Protein AF-A0A1T4KS49-F1 (afdb_monomer_lite)

Structure (mmCIF, N/CA/C/O backbone):
data_AF-A0A1T4KS49-F1
#
_entry.id   AF-A0A1T4KS49-F1
#
loop_
_atom_site.group_PDB
_atom_site.id
_atom_site.type_symbol
_atom_site.label_atom_id
_atom_site.label_alt_id
_atom_site.label_comp_id
_atom_site.label_asym_id
_atom_site.label_entity_id
_atom_site.label_seq_id
_atom_site.pdbx_PDB_ins_code
_atom_site.Cartn_x
_atom_site.Cartn_y
_atom_site.Cartn_z
_atom_site.occupancy
_atom_site.B_iso_or_equiv
_atom_site.auth_seq_id
_atom_site.auth_comp_id
_atom_site.auth_asym_id
_atom_site.auth_atom_id
_atom_site.pdbx_PDB_model_num
ATOM 1 N N . MET A 1 1 ? 12.494 -26.103 -10.056 1.00 62.41 1 MET A N 1
ATOM 2 C CA . MET A 1 1 ? 11.200 -25.598 -9.532 1.00 62.41 1 MET A CA 1
ATOM 3 C C . MET A 1 1 ? 11.306 -24.263 -8.775 1.00 62.41 1 MET A C 1
ATOM 5 O O . MET A 1 1 ? 10.680 -23.294 -9.184 1.00 62.41 1 MET A O 1
ATOM 9 N N . LYS A 1 2 ? 12.113 -24.158 -7.701 1.00 72.50 2 LYS A N 1
ATOM 10 C CA . LYS A 1 2 ? 12.136 -22.980 -6.795 1.00 72.50 2 LYS A CA 1
ATOM 11 C C . LYS A 1 2 ? 12.499 -21.635 -7.456 1.00 72.50 2 LYS A C 1
ATOM 13 O O . LYS A 1 2 ? 11.973 -20.604 -7.048 1.00 72.50 2 LYS A O 1
ATOM 18 N N . VAL A 1 3 ? 13.376 -21.631 -8.464 1.00 81.88 3 VAL A N 1
ATOM 19 C CA . VAL A 1 3 ? 13.787 -20.404 -9.181 1.00 81.88 3 VAL A CA 1
ATOM 20 C C . VAL A 1 3 ? 12.626 -19.810 -9.982 1.00 81.88 3 VAL A C 1
ATOM 22 O O . VAL A 1 3 ? 12.390 -18.607 -9.925 1.00 81.88 3 VAL A O 1
ATOM 25 N N . TYR A 1 4 ? 11.842 -20.659 -10.648 1.00 84.31 4 TYR A N 1
ATOM 26 C CA . TYR A 1 4 ? 10.691 -20.230 -11.441 1.00 84.31 4 TYR A CA 1
ATOM 27 C C . TYR A 1 4 ? 9.603 -19.590 -10.567 1.00 84.31 4 TYR A C 1
ATOM 29 O O . TYR A 1 4 ? 9.091 -18.526 -10.900 1.00 84.31 4 TYR A O 1
ATOM 37 N N . LEU A 1 5 ? 9.336 -20.170 -9.391 1.00 82.00 5 LEU A N 1
ATOM 38 C CA . LEU A 1 5 ? 8.396 -19.608 -8.413 1.00 82.00 5 LEU A CA 1
ATOM 39 C C . LEU A 1 5 ? 8.852 -18.242 -7.874 1.00 82.00 5 LEU A C 1
ATOM 41 O O . LEU A 1 5 ? 8.035 -17.352 -7.649 1.00 82.00 5 LEU A O 1
ATOM 45 N N . LYS A 1 6 ? 10.163 -18.047 -7.670 1.00 85.06 6 LYS A N 1
ATOM 46 C CA . LYS A 1 6 ? 10.717 -16.741 -7.268 1.00 85.06 6 LYS A CA 1
ATOM 47 C C . LYS A 1 6 ? 10.565 -15.697 -8.377 1.00 85.06 6 LYS A C 1
ATOM 49 O O . LYS A 1 6 ? 10.166 -14.577 -8.076 1.00 85.06 6 LYS A O 1
ATOM 54 N N . ARG A 1 7 ? 10.833 -16.069 -9.635 1.00 88.31 7 ARG A N 1
ATOM 55 C CA . ARG A 1 7 ? 10.639 -15.195 -10.804 1.00 88.31 7 ARG A CA 1
ATOM 56 C C . ARG A 1 7 ? 9.180 -14.771 -10.948 1.00 88.31 7 ARG A C 1
ATOM 58 O O . ARG A 1 7 ? 8.900 -13.584 -11.056 1.00 88.31 7 ARG A O 1
ATOM 65 N N . TRP A 1 8 ? 8.259 -15.727 -10.852 1.00 90.69 8 TRP A N 1
ATOM 66 C CA . TRP A 1 8 ? 6.827 -15.455 -10.957 1.00 90.69 8 TRP A CA 1
ATOM 67 C C . TRP A 1 8 ? 6.342 -14.468 -9.887 1.00 90.69 8 TRP A C 1
ATOM 69 O O . TRP A 1 8 ? 5.595 -13.541 -10.174 1.00 90.69 8 TRP A O 1
ATOM 79 N N . ARG A 1 9 ? 6.853 -14.581 -8.657 1.00 86.06 9 ARG A N 1
ATOM 80 C CA . ARG A 1 9 ? 6.526 -13.638 -7.577 1.00 86.06 9 ARG A CA 1
ATOM 81 C C . ARG A 1 9 ? 6.977 -12.203 -7.866 1.00 86.06 9 ARG A C 1
ATOM 83 O O . ARG A 1 9 ? 6.323 -11.258 -7.434 1.00 86.06 9 ARG A O 1
ATOM 90 N N . ILE A 1 10 ? 8.101 -12.040 -8.565 1.00 89.62 10 ILE A N 1
ATOM 91 C CA . ILE A 1 10 ? 8.609 -10.731 -8.995 1.00 89.62 10 ILE A CA 1
ATOM 92 C C . ILE A 1 10 ? 7.698 -10.146 -10.084 1.00 89.62 10 ILE A C 1
ATOM 94 O O . ILE A 1 10 ? 7.354 -8.968 -10.027 1.00 89.62 10 ILE A O 1
ATOM 98 N N . GLU A 1 11 ? 7.259 -10.963 -11.041 1.00 91.88 11 GLU A N 1
ATOM 99 C CA . GLU A 1 11 ? 6.307 -10.548 -12.080 1.00 91.88 11 GLU A CA 1
ATOM 100 C C . GLU A 1 11 ? 4.959 -10.132 -11.484 1.00 91.88 11 GLU A C 1
ATOM 102 O O . GLU A 1 11 ? 4.427 -9.078 -11.837 1.00 91.88 11 GLU A O 1
ATOM 107 N N . GLU A 1 12 ? 4.446 -10.902 -10.524 1.00 89.75 12 GLU A N 1
ATOM 108 C CA . GLU A 1 12 ? 3.202 -10.587 -9.820 1.00 89.75 12 GLU A CA 1
ATOM 109 C C . GLU A 1 12 ? 3.331 -9.293 -8.999 1.00 89.75 12 GLU A C 1
ATOM 111 O O . GLU A 1 12 ? 2.418 -8.470 -8.993 1.00 89.75 12 GLU A O 1
ATOM 116 N N . TYR A 1 13 ? 4.495 -9.037 -8.388 1.00 90.88 13 TYR A N 1
ATOM 117 C CA . TYR A 1 13 ? 4.788 -7.752 -7.744 1.00 90.88 13 TYR A CA 1
ATOM 118 C C . TYR A 1 13 ? 4.729 -6.579 -8.735 1.00 90.88 13 TYR A C 1
ATOM 120 O O . TYR A 1 13 ? 4.116 -5.550 -8.439 1.00 90.88 13 TYR A O 1
ATOM 128 N N . PHE A 1 14 ? 5.346 -6.715 -9.914 1.00 91.12 14 PHE A N 1
ATOM 129 C CA . PHE A 1 14 ? 5.301 -5.663 -10.931 1.00 91.12 14 PHE A CA 1
ATOM 130 C C . PHE A 1 14 ? 3.884 -5.447 -11.461 1.00 91.12 14 PHE A C 1
ATOM 132 O O . PHE A 1 14 ? 3.485 -4.303 -11.674 1.00 91.12 14 PHE A O 1
ATOM 139 N N . ARG A 1 15 ? 3.105 -6.518 -11.634 1.00 91.62 15 ARG A N 1
ATOM 140 C CA . ARG A 1 15 ? 1.690 -6.429 -12.006 1.00 91.62 15 ARG A CA 1
ATOM 141 C C . ARG A 1 15 ? 0.885 -5.684 -10.944 1.00 91.62 15 ARG A C 1
ATOM 143 O O . ARG A 1 15 ? 0.234 -4.699 -11.281 1.00 91.62 15 ARG A O 1
ATOM 150 N N . PHE A 1 16 ? 1.007 -6.0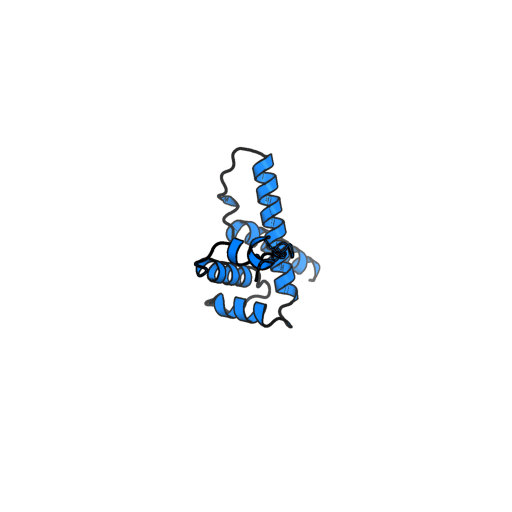83 -9.680 1.00 91.75 16 PHE A N 1
ATOM 151 C CA . PHE A 1 16 ? 0.342 -5.444 -8.543 1.00 91.75 16 PHE A CA 1
ATOM 152 C C . PHE A 1 16 ? 0.634 -3.946 -8.481 1.00 91.75 16 PHE A C 1
ATOM 154 O O . PHE A 1 16 ? -0.282 -3.133 -8.400 1.00 91.75 16 PHE A O 1
ATOM 161 N N . LYS A 1 17 ? 1.913 -3.572 -8.582 1.00 91.88 17 LYS A N 1
ATOM 162 C CA . LYS A 1 17 ? 2.354 -2.176 -8.555 1.00 91.88 17 LYS A CA 1
ATOM 163 C C . LYS A 1 17 ? 1.718 -1.335 -9.665 1.00 91.88 17 LYS A C 1
ATOM 165 O O . LYS A 1 17 ? 1.381 -0.180 -9.429 1.00 91.88 17 LYS A O 1
ATOM 170 N N . LYS A 1 18 ? 1.586 -1.903 -10.865 1.00 90.31 18 LYS A N 1
ATOM 171 C CA . LYS A 1 18 ? 1.057 -1.209 -12.043 1.00 90.31 18 LYS A CA 1
ATOM 172 C C . LYS A 1 18 ? -0.466 -1.104 -12.031 1.00 90.31 18 LYS A C 1
ATOM 174 O O . LYS A 1 18 ? -0.981 -0.014 -12.245 1.00 90.31 18 LYS A O 1
ATOM 179 N N . GLN A 1 19 ? -1.152 -2.210 -11.744 1.00 89.31 19 GLN A N 1
ATOM 180 C CA . GLN A 1 19 ? -2.610 -2.309 -11.836 1.00 89.31 19 GLN A CA 1
ATOM 181 C C . GLN A 1 19 ? -3.321 -1.746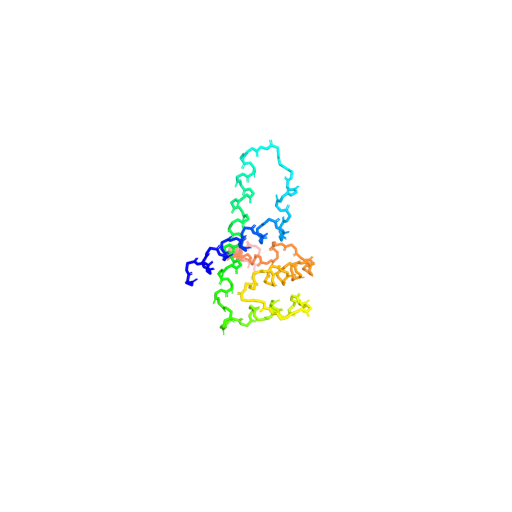 -10.604 1.00 89.31 19 GLN A C 1
ATOM 183 O O . GLN A 1 19 ? -4.222 -0.935 -10.745 1.00 89.31 19 GLN A O 1
ATOM 188 N N . GLN A 1 20 ? -2.910 -2.129 -9.391 1.00 90.00 20 GLN A N 1
ATOM 189 C CA . GLN A 1 20 ? -3.666 -1.791 -8.177 1.00 90.00 20 GLN A CA 1
ATOM 190 C C . GLN A 1 20 ? -3.662 -0.289 -7.855 1.00 90.00 20 GLN A C 1
ATOM 192 O O . GLN A 1 20 ? -4.568 0.212 -7.196 1.00 90.00 20 GLN A O 1
ATOM 197 N N . PHE A 1 21 ? -2.614 0.421 -8.272 1.00 88.62 21 PHE A N 1
ATOM 198 C CA . PHE A 1 21 ? -2.416 1.842 -7.979 1.00 88.62 21 PHE A CA 1
ATOM 199 C C . PHE A 1 21 ? -2.521 2.725 -9.228 1.00 88.62 21 PHE A C 1
ATOM 201 O O . PHE A 1 21 ? -2.076 3.871 -9.186 1.00 88.62 21 PHE A O 1
ATOM 208 N N . ASP A 1 22 ? -3.029 2.179 -10.340 1.00 89.56 22 ASP A N 1
ATOM 209 C CA . ASP A 1 22 ? -3.139 2.863 -11.635 1.00 89.56 22 ASP A CA 1
ATOM 210 C C . ASP A 1 22 ? -1.839 3.570 -12.065 1.00 89.56 22 ASP A C 1
ATOM 212 O O . ASP A 1 22 ? -1.851 4.638 -12.684 1.00 89.56 22 ASP A O 1
ATOM 216 N N . PHE A 1 23 ? -0.681 2.980 -11.733 1.00 88.44 23 PHE A N 1
ATOM 217 C CA . PHE A 1 23 ? 0.627 3.617 -11.926 1.00 88.44 23 PHE A CA 1
ATOM 218 C C . PHE A 1 23 ? 0.941 3.860 -13.409 1.00 88.44 23 PHE A C 1
ATOM 220 O O . PHE A 1 23 ? 1.666 4.794 -13.743 1.00 88.44 23 PHE A O 1
ATOM 227 N N . GLU A 1 24 ? 0.361 3.055 -14.303 1.00 87.25 24 GLU A N 1
ATOM 228 C CA . GLU A 1 24 ? 0.481 3.211 -15.760 1.00 87.25 24 GLU A CA 1
ATOM 229 C C . GLU A 1 24 ? -0.224 4.477 -16.282 1.00 87.25 24 GLU A C 1
ATOM 231 O O . GLU A 1 24 ? 0.175 5.025 -17.308 1.00 87.25 24 GLU A O 1
ATOM 236 N N . THR A 1 25 ? -1.216 4.988 -15.549 1.00 89.75 25 THR A N 1
ATOM 237 C CA . THR A 1 25 ? -2.021 6.156 -15.941 1.00 89.75 25 THR A CA 1
ATOM 238 C C . THR A 1 25 ? -1.546 7.445 -15.260 1.00 89.75 25 THR A C 1
ATOM 240 O O . THR A 1 25 ? -2.063 8.528 -15.537 1.00 89.75 25 THR A O 1
ATOM 243 N N . ILE A 1 26 ? -0.537 7.384 -14.384 1.00 88.62 26 ILE A N 1
ATOM 244 C CA . ILE A 1 26 ? -0.055 8.560 -13.651 1.00 88.62 26 ILE A CA 1
ATOM 245 C C . ILE A 1 26 ? 0.505 9.616 -14.613 1.00 88.62 26 ILE A C 1
ATOM 247 O O . ILE A 1 26 ? 1.435 9.376 -15.381 1.00 88.62 26 ILE A O 1
ATOM 251 N N . ARG A 1 27 ? -0.032 10.839 -14.524 1.00 89.94 27 ARG A N 1
ATOM 252 C CA . ARG A 1 27 ? 0.398 11.992 -15.327 1.00 89.94 27 ARG A CA 1
ATOM 253 C C . ARG A 1 27 ? 1.184 12.967 -14.464 1.00 89.94 27 ARG A C 1
ATOM 255 O O . ARG A 1 27 ? 0.625 13.695 -13.650 1.00 89.94 27 ARG A O 1
ATOM 262 N N . VAL A 1 28 ? 2.495 12.995 -14.672 1.00 91.88 28 VAL A N 1
ATOM 263 C CA . VAL A 1 28 ? 3.435 13.866 -13.962 1.00 91.88 28 VAL A CA 1
ATOM 264 C C . VAL A 1 28 ? 4.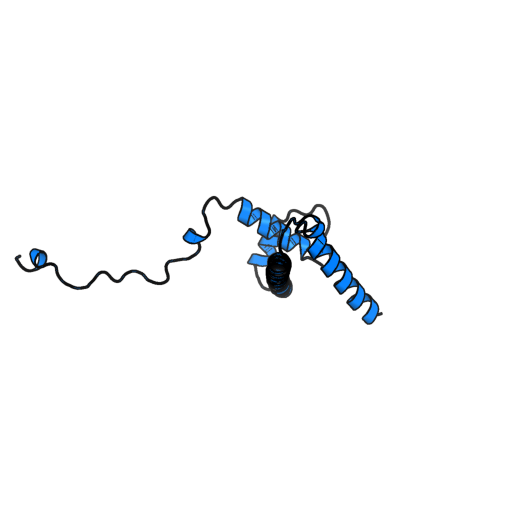344 14.559 -14.978 1.00 91.88 28 VAL A C 1
ATOM 266 O O . VAL A 1 28 ? 4.742 13.954 -15.967 1.00 91.88 28 VAL A O 1
ATOM 269 N N . ARG A 1 29 ? 4.679 15.836 -14.744 1.00 91.62 29 ARG A N 1
ATOM 270 C CA . ARG A 1 29 ? 5.437 16.674 -15.698 1.00 91.62 29 ARG A CA 1
ATOM 271 C C . ARG A 1 29 ? 6.961 16.636 -15.534 1.00 91.62 29 ARG A C 1
ATOM 273 O O . ARG A 1 29 ? 7.668 17.091 -16.421 1.00 91.62 29 ARG A O 1
ATOM 280 N N . SER A 1 30 ? 7.477 16.138 -14.408 1.00 94.94 30 SER A N 1
ATOM 281 C CA . SER A 1 30 ? 8.914 16.141 -14.096 1.00 94.94 30 SER A CA 1
ATOM 282 C C . SER A 1 30 ? 9.419 14.748 -13.745 1.00 94.94 30 SER A C 1
ATOM 284 O O . SER A 1 30 ? 8.772 14.018 -12.990 1.00 94.94 30 SER A O 1
ATOM 286 N N . LEU A 1 31 ? 10.628 14.420 -14.207 1.00 94.12 31 LEU A N 1
ATOM 287 C CA . LEU A 1 31 ? 11.308 13.171 -13.868 1.00 94.12 31 LEU A CA 1
ATOM 288 C C . LEU A 1 31 ? 11.498 13.009 -12.354 1.00 94.12 31 LEU A C 1
ATOM 290 O O . LEU A 1 31 ? 11.339 11.909 -11.827 1.00 94.12 31 LEU A O 1
ATOM 294 N N . ASN A 1 32 ? 11.778 14.101 -11.637 1.00 96.25 32 ASN A N 1
ATOM 295 C CA . ASN A 1 32 ? 11.912 14.058 -10.180 1.00 96.25 32 ASN A CA 1
ATOM 296 C C . ASN A 1 32 ? 10.598 13.658 -9.512 1.00 96.25 32 ASN A C 1
ATOM 298 O O . ASN A 1 32 ? 10.597 12.838 -8.600 1.00 96.25 32 ASN A O 1
ATOM 302 N N . SER A 1 33 ? 9.467 14.165 -10.000 1.00 94.44 33 SER A N 1
ATOM 303 C CA . SER A 1 33 ? 8.168 13.801 -9.440 1.00 94.44 33 SER A CA 1
ATOM 304 C C . SER A 1 33 ? 7.785 12.349 -9.771 1.00 94.44 33 SER A C 1
ATOM 306 O O . SER A 1 33 ? 7.246 11.670 -8.899 1.00 94.44 33 SER A O 1
ATOM 308 N N . ILE A 1 34 ? 8.168 11.820 -10.943 1.00 93.62 34 ILE A N 1
ATOM 309 C CA . ILE A 1 34 ? 8.020 10.387 -11.273 1.00 93.62 34 ILE A CA 1
ATOM 310 C C . ILE A 1 34 ? 8.839 9.522 -10.305 1.00 93.62 34 ILE A C 1
ATOM 312 O O . ILE A 1 34 ? 8.332 8.536 -9.768 1.00 93.62 34 ILE A O 1
ATOM 316 N N . ARG A 1 35 ? 10.096 9.900 -10.038 1.00 94.19 35 ARG A N 1
ATOM 317 C CA . ARG A 1 35 ? 10.969 9.194 -9.084 1.00 94.19 35 ARG A CA 1
ATOM 318 C C . ARG A 1 35 ? 10.384 9.203 -7.673 1.00 94.19 35 ARG A C 1
ATOM 320 O O . ARG A 1 35 ? 10.343 8.154 -7.034 1.00 94.19 35 ARG A O 1
ATOM 327 N N . THR A 1 36 ? 9.879 10.347 -7.216 1.00 95.31 36 THR A N 1
ATOM 328 C CA . THR A 1 36 ? 9.237 10.473 -5.901 1.00 95.31 36 THR A CA 1
ATOM 329 C C . THR A 1 36 ? 7.963 9.632 -5.805 1.00 95.31 36 THR A C 1
ATOM 331 O O . THR A 1 36 ? 7.806 8.893 -4.838 1.00 95.31 36 THR A O 1
ATOM 334 N N . MET A 1 37 ? 7.084 9.672 -6.813 1.00 93.44 37 MET A N 1
ATOM 335 C CA . MET A 1 37 ? 5.897 8.804 -6.894 1.00 93.44 37 MET A CA 1
ATOM 336 C C . MET A 1 37 ? 6.278 7.323 -6.806 1.00 93.44 37 MET A C 1
ATOM 338 O O . MET A 1 37 ? 5.712 6.571 -6.016 1.00 93.44 37 MET A O 1
ATOM 342 N N . ASN A 1 38 ? 7.284 6.910 -7.579 1.00 93.44 38 ASN A N 1
ATOM 343 C CA . ASN A 1 38 ? 7.776 5.538 -7.578 1.00 93.44 38 ASN A CA 1
ATOM 344 C C . ASN A 1 38 ? 8.334 5.117 -6.206 1.00 93.44 38 ASN A C 1
ATOM 346 O O . ASN A 1 38 ? 8.119 3.981 -5.773 1.00 93.44 38 ASN A O 1
ATOM 350 N N . LEU A 1 39 ? 9.035 6.023 -5.518 1.00 94.88 39 LEU A N 1
ATOM 351 C CA . LEU A 1 39 ? 9.557 5.797 -4.172 1.00 94.88 39 LEU A CA 1
ATOM 352 C C . LEU A 1 39 ? 8.419 5.622 -3.162 1.00 94.88 39 LEU A C 1
ATOM 354 O O . LEU A 1 39 ? 8.408 4.630 -2.438 1.00 94.88 39 LEU A O 1
ATOM 358 N N . LEU A 1 40 ? 7.447 6.539 -3.154 1.00 94.38 40 LEU A N 1
ATOM 359 C CA . LEU A 1 40 ? 6.279 6.469 -2.272 1.00 94.38 40 LEU A CA 1
ATOM 360 C C . LEU A 1 40 ? 5.531 5.153 -2.463 1.00 94.38 40 LEU A C 1
ATOM 362 O O . LEU A 1 40 ? 5.293 4.437 -1.495 1.00 94.38 40 LEU A O 1
ATOM 366 N N . LEU A 1 41 ? 5.256 4.784 -3.714 1.00 93.56 41 LEU A N 1
ATOM 367 C CA . LEU A 1 41 ? 4.584 3.534 -4.037 1.00 93.56 41 LEU A CA 1
ATOM 368 C C . LEU A 1 41 ? 5.378 2.315 -3.549 1.00 93.56 41 LEU A C 1
ATOM 370 O O . LEU A 1 41 ? 4.814 1.385 -2.980 1.00 93.56 41 LEU A O 1
ATOM 374 N N . SER A 1 42 ? 6.700 2.328 -3.719 1.00 94.00 42 SER A N 1
ATOM 375 C CA . SER A 1 42 ? 7.558 1.232 -3.257 1.00 94.00 42 SER A CA 1
ATOM 376 C C . SER A 1 42 ? 7.554 1.108 -1.728 1.00 94.00 42 SER A C 1
ATOM 378 O O . SER A 1 42 ? 7.473 -0.007 -1.216 1.00 94.00 42 SER A O 1
ATOM 380 N N . ILE A 1 43 ? 7.550 2.232 -1.001 1.00 95.81 43 ILE A N 1
ATOM 381 C CA . ILE A 1 43 ? 7.409 2.259 0.462 1.00 95.81 43 ILE A CA 1
ATOM 382 C C . ILE A 1 43 ? 6.039 1.707 0.880 1.00 95.81 43 ILE A C 1
ATOM 384 O O . ILE A 1 43 ? 5.965 0.850 1.759 1.00 95.81 43 ILE A O 1
ATOM 388 N N . THR A 1 44 ? 4.955 2.133 0.227 1.00 93.62 44 THR A N 1
ATOM 389 C CA . THR A 1 44 ? 3.594 1.646 0.503 1.00 93.62 44 THR A CA 1
ATOM 390 C C . THR A 1 44 ? 3.479 0.135 0.307 1.00 93.62 44 THR A C 1
ATOM 392 O O . THR A 1 44 ? 2.953 -0.561 1.175 1.00 93.62 44 THR A O 1
ATOM 395 N N . ILE A 1 45 ? 4.010 -0.402 -0.794 1.00 93.25 45 ILE A N 1
ATOM 396 C CA . ILE A 1 45 ?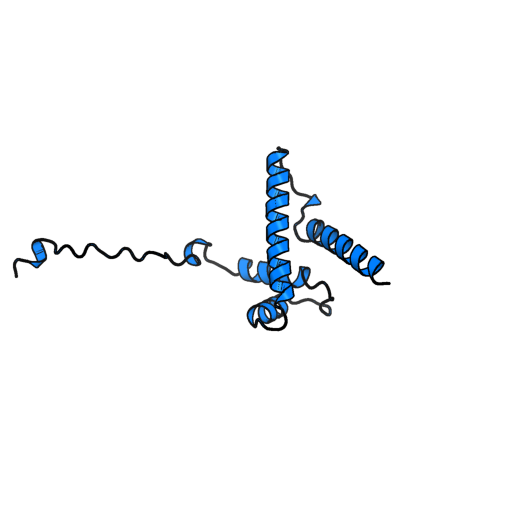 4.009 -1.851 -1.037 1.00 93.25 45 ILE A CA 1
ATOM 397 C C . ILE A 1 45 ? 4.893 -2.577 -0.012 1.00 93.25 45 ILE A C 1
ATOM 399 O O . ILE A 1 45 ? 4.558 -3.684 0.417 1.00 93.25 45 ILE A O 1
ATOM 403 N N . GLY A 1 46 ? 5.982 -1.945 0.433 1.00 93.38 46 GLY A N 1
ATOM 404 C CA . GLY A 1 46 ? 6.794 -2.413 1.555 1.00 93.38 46 GLY A CA 1
ATOM 405 C C . GLY A 1 46 ? 5.962 -2.594 2.827 1.00 93.38 46 GLY A C 1
ATOM 406 O O . GLY A 1 46 ? 5.963 -3.679 3.404 1.00 93.38 46 GLY A O 1
ATOM 407 N N . PHE A 1 47 ? 5.160 -1.596 3.205 1.00 91.75 47 PHE A N 1
ATOM 408 C CA . PHE A 1 47 ? 4.247 -1.702 4.350 1.00 91.75 47 PHE A CA 1
ATOM 409 C C . PHE A 1 47 ? 3.208 -2.817 4.183 1.00 91.75 47 PHE A C 1
ATOM 411 O O . PHE A 1 47 ? 2.994 -3.596 5.111 1.00 91.75 47 PHE A O 1
ATOM 418 N N . ILE A 1 48 ? 2.599 -2.950 3.000 1.00 91.94 48 ILE A N 1
ATOM 419 C CA . ILE A 1 48 ? 1.648 -4.039 2.707 1.00 91.94 48 ILE A CA 1
ATOM 420 C C . ILE A 1 48 ? 2.333 -5.406 2.839 1.00 91.94 48 ILE A C 1
ATOM 422 O O . ILE A 1 48 ? 1.756 -6.346 3.386 1.00 91.94 48 ILE A O 1
ATOM 426 N N . THR A 1 49 ? 3.584 -5.512 2.391 1.00 90.38 49 THR A N 1
ATOM 427 C CA . THR A 1 49 ? 4.390 -6.732 2.504 1.00 90.38 49 THR A CA 1
ATOM 428 C C . THR A 1 49 ? 4.692 -7.069 3.965 1.00 90.38 49 THR A C 1
ATOM 430 O O . THR A 1 49 ? 4.525 -8.219 4.366 1.00 90.38 49 THR A O 1
ATOM 433 N N . MET A 1 50 ? 5.064 -6.079 4.782 1.00 89.12 50 MET A N 1
ATOM 434 C CA . MET A 1 50 ? 5.299 -6.273 6.219 1.00 89.12 50 MET A CA 1
ATOM 435 C C . MET A 1 50 ? 4.020 -6.724 6.941 1.00 89.12 50 MET A C 1
ATOM 437 O O . MET A 1 50 ? 4.048 -7.692 7.699 1.00 89.12 50 MET A O 1
ATOM 441 N N . LEU A 1 51 ? 2.873 -6.105 6.636 1.00 87.19 51 LEU A N 1
ATOM 442 C CA . LEU A 1 51 ? 1.567 -6.539 7.151 1.00 87.19 51 LEU A CA 1
ATOM 443 C C . LEU A 1 51 ? 1.215 -7.960 6.695 1.00 87.19 51 LEU A C 1
ATOM 445 O O . LEU A 1 51 ? 0.661 -8.750 7.454 1.00 87.19 51 LEU A O 1
ATOM 449 N N . SER A 1 52 ? 1.575 -8.309 5.461 1.00 85.75 52 SER A N 1
ATOM 450 C CA . SER A 1 52 ? 1.361 -9.642 4.912 1.00 85.75 52 SER A CA 1
ATOM 451 C C . SER A 1 52 ? 2.190 -10.723 5.611 1.00 85.75 52 SER A C 1
ATOM 453 O O . SER A 1 52 ? 1.745 -11.866 5.693 1.00 85.75 52 SER A O 1
ATOM 455 N N . GLN A 1 53 ? 3.386 -10.405 6.102 1.00 82.81 53 GLN A N 1
ATOM 456 C CA . GLN A 1 53 ? 4.216 -11.368 6.829 1.00 82.81 53 GLN A CA 1
ATOM 457 C C . GLN A 1 53 ? 3.652 -11.662 8.230 1.00 82.81 53 GLN A C 1
ATOM 459 O O . GLN A 1 53 ? 3.690 -12.808 8.666 1.00 82.81 53 GLN A O 1
ATOM 464 N N . GLY A 1 54 ? 3.024 -10.676 8.882 1.00 71.38 54 GLY A N 1
ATOM 465 C CA . GLY A 1 54 ? 2.394 -10.812 10.206 1.00 71.38 54 GLY A CA 1
ATOM 466 C C . GLY A 1 54 ? 0.994 -11.453 10.228 1.00 71.38 54 GLY A C 1
ATOM 467 O O . GLY A 1 54 ? 0.298 -11.377 11.244 1.00 71.38 54 GLY A O 1
ATOM 468 N N . LYS A 1 55 ? 0.543 -12.060 9.119 1.00 61.53 55 LYS A N 1
ATOM 469 C CA . LYS A 1 55 ? -0.830 -12.584 8.939 1.00 61.53 55 LYS A CA 1
ATOM 470 C C . LYS A 1 55 ? -1.279 -13.611 9.976 1.00 61.53 55 LYS A C 1
ATOM 472 O O . LYS A 1 55 ? -2.470 -13.687 10.250 1.00 61.53 55 LYS A O 1
ATOM 477 N N . LYS A 1 56 ? -0.364 -14.428 10.507 1.00 60.50 56 LYS A N 1
ATOM 478 C CA . LYS A 1 56 ? -0.721 -15.539 11.406 1.00 60.50 56 LYS A CA 1
ATOM 479 C C . LYS A 1 56 ? -1.004 -15.094 12.844 1.00 60.50 56 LYS A C 1
ATOM 481 O O . LYS A 1 56 ? -1.629 -15.842 13.582 1.00 60.50 56 LYS A O 1
ATOM 486 N N . GLU A 1 57 ? -0.583 -13.889 13.222 1.00 63.00 57 GLU A N 1
ATOM 487 C CA . GLU A 1 57 ? -0.550 -13.464 14.630 1.00 63.00 57 GLU A CA 1
ATOM 488 C C . GLU A 1 57 ? -1.385 -12.206 14.898 1.00 63.00 57 GLU A C 1
ATOM 490 O O . GLU A 1 57 ? -1.827 -11.972 16.020 1.00 63.00 57 GLU A O 1
ATOM 495 N N . SER A 1 58 ? -1.646 -11.386 13.875 1.00 79.56 58 SER A N 1
ATOM 496 C CA . SER A 1 58 ? -2.296 -10.088 14.061 1.00 79.56 58 SER A CA 1
ATOM 497 C C . SER A 1 58 ? -3.788 -10.108 13.705 1.00 79.56 58 SER A C 1
ATOM 499 O O . SER A 1 58 ? -4.186 -10.188 12.542 1.00 79.56 58 SER A O 1
ATOM 501 N N . VAL A 1 59 ? -4.638 -9.932 14.726 1.00 85.75 59 VAL A N 1
ATOM 502 C CA . VAL A 1 59 ? -6.107 -9.792 14.594 1.00 85.75 59 VAL A CA 1
ATOM 503 C C . VAL A 1 59 ? -6.487 -8.698 13.590 1.00 85.75 59 VAL A C 1
ATOM 505 O O . VAL A 1 59 ? -7.449 -8.833 12.836 1.00 85.75 59 VAL A O 1
ATOM 508 N N . LEU A 1 60 ? -5.695 -7.624 13.542 1.00 85.56 60 LEU A N 1
ATOM 509 C CA . LEU A 1 60 ? -5.878 -6.515 12.611 1.00 85.56 60 LEU A CA 1
ATOM 510 C C . LEU A 1 60 ? -5.815 -6.983 11.152 1.00 85.56 60 LEU A C 1
ATOM 512 O O . LEU A 1 60 ? -6.688 -6.630 10.364 1.00 85.56 60 LEU A O 1
ATOM 516 N N . VAL A 1 61 ? -4.815 -7.788 10.785 1.00 87.12 61 VAL A N 1
ATOM 517 C CA . VAL A 1 61 ? -4.636 -8.242 9.400 1.00 87.12 61 VAL A CA 1
ATOM 518 C C . VAL A 1 61 ? -5.776 -9.169 8.983 1.00 87.12 61 VAL A C 1
ATOM 520 O O . VAL A 1 61 ? -6.299 -9.035 7.877 1.00 87.12 61 VAL A O 1
ATOM 523 N N . LEU A 1 62 ? -6.234 -10.039 9.887 1.00 85.81 62 LEU A N 1
ATOM 524 C CA . LEU A 1 62 ? -7.409 -10.880 9.655 1.00 85.81 62 LEU A CA 1
ATOM 525 C C . LEU A 1 62 ? -8.677 -10.042 9.420 1.00 85.81 62 LEU A C 1
ATOM 527 O O . LEU A 1 62 ? -9.451 -10.324 8.505 1.00 85.81 62 LEU A O 1
ATOM 531 N N . LEU A 1 63 ? -8.874 -8.982 10.210 1.00 86.88 63 LEU A N 1
ATOM 532 C CA . LEU A 1 63 ? -10.011 -8.074 10.059 1.00 86.88 63 LEU A CA 1
ATOM 533 C C . LEU A 1 63 ? -9.965 -7.323 8.719 1.00 86.88 63 LEU A C 1
ATOM 535 O O . LEU A 1 63 ? -10.987 -7.230 8.043 1.00 86.88 63 LEU A O 1
ATOM 539 N N . ILE A 1 64 ? -8.787 -6.846 8.300 1.00 89.56 64 ILE A N 1
ATOM 540 C CA . ILE A 1 64 ? -8.589 -6.210 6.986 1.00 89.56 64 ILE A CA 1
ATOM 541 C C . ILE A 1 64 ? -8.967 -7.176 5.858 1.00 89.56 64 ILE A C 1
ATOM 543 O O . ILE A 1 64 ? -9.722 -6.803 4.960 1.00 89.56 64 ILE A O 1
ATOM 547 N N . LEU A 1 65 ? -8.494 -8.424 5.919 1.00 87.44 65 LEU A N 1
ATOM 548 C CA . LEU A 1 65 ? -8.816 -9.443 4.915 1.00 87.44 65 LEU A CA 1
ATOM 549 C C . LEU A 1 65 ? -10.319 -9.751 4.878 1.00 87.44 65 LEU A C 1
ATOM 551 O O . LEU A 1 65 ? -10.892 -9.868 3.798 1.00 87.44 65 LEU A O 1
ATOM 555 N N . LYS A 1 66 ? -10.984 -9.798 6.040 1.00 85.81 66 LYS A N 1
ATOM 556 C CA . LYS A 1 66 ? -12.442 -9.977 6.128 1.00 85.81 66 LYS A CA 1
ATOM 557 C C . LYS A 1 66 ? -13.209 -8.802 5.509 1.00 85.81 66 LYS A C 1
ATOM 559 O O . LYS A 1 66 ? -14.243 -9.005 4.876 1.00 85.81 66 LYS A O 1
ATOM 564 N N . ILE A 1 67 ? -12.711 -7.577 5.680 1.00 87.56 67 ILE A N 1
ATOM 565 C CA . ILE A 1 67 ? -13.323 -6.361 5.124 1.00 87.56 67 ILE A CA 1
ATOM 566 C C . ILE A 1 67 ? -13.136 -6.276 3.606 1.00 87.56 67 ILE A C 1
ATOM 568 O O . ILE A 1 67 ? -14.034 -5.785 2.926 1.00 87.56 67 ILE A O 1
ATOM 572 N N . SER A 1 68 ? -12.022 -6.789 3.077 1.00 83.38 68 SER A N 1
ATOM 573 C CA . SER A 1 68 ? -11.706 -6.766 1.644 1.00 83.38 68 SER A CA 1
ATOM 574 C C . SER A 1 68 ? -12.771 -7.430 0.754 1.00 83.38 68 SER A C 1
ATOM 576 O O . SER A 1 68 ? -12.785 -7.132 -0.436 1.00 83.38 68 SER A O 1
ATOM 578 N N . LYS A 1 69 ? -13.672 -8.271 1.307 1.00 66.81 69 LYS A N 1
ATOM 579 C CA . LYS A 1 69 ? -14.818 -8.913 0.620 1.00 66.81 69 LYS A CA 1
ATOM 580 C C . LYS A 1 69 ? -14.483 -9.345 -0.816 1.00 66.81 69 LYS A C 1
ATOM 582 O O . LYS A 1 69 ? -15.024 -8.826 -1.788 1.00 66.81 69 LYS A O 1
ATOM 587 N N . ARG A 1 70 ? -13.570 -10.308 -0.939 1.00 71.19 70 ARG A N 1
ATOM 588 C CA . ARG A 1 70 ? -13.233 -10.941 -2.218 1.00 71.19 70 ARG A CA 1
ATOM 589 C C . ARG A 1 70 ? -14.274 -11.997 -2.590 1.00 71.19 70 ARG A C 1
ATOM 591 O O . ARG A 1 70 ? -14.784 -12.694 -1.722 1.00 71.19 70 ARG A O 1
ATOM 598 N N . ILE A 1 71 ? -14.567 -12.097 -3.886 1.00 61.12 71 ILE A N 1
ATOM 599 C CA . ILE A 1 71 ? -15.511 -13.074 -4.461 1.00 61.12 71 ILE A CA 1
ATOM 600 C C . ILE A 1 71 ? -14.886 -14.486 -4.523 1.00 61.12 71 ILE A C 1
ATOM 602 O O . ILE A 1 71 ? -15.605 -15.477 -4.503 1.00 61.12 71 ILE A O 1
ATOM 606 N N . TYR A 1 72 ? -13.552 -14.575 -4.553 1.00 68.88 72 TYR A N 1
ATOM 607 C CA . TYR A 1 72 ? -12.779 -15.821 -4.637 1.00 68.88 72 TYR A CA 1
ATOM 608 C C . TYR A 1 72 ? -11.930 -16.059 -3.381 1.00 68.88 72 TYR A C 1
ATOM 610 O O . TYR A 1 72 ? -11.717 -15.132 -2.592 1.00 68.88 72 TYR A O 1
ATOM 618 N N . ASP A 1 73 ? -11.398 -17.281 -3.248 1.00 68.31 73 ASP A N 1
ATOM 619 C CA . ASP A 1 73 ? -10.403 -17.623 -2.225 1.00 68.31 73 ASP A CA 1
ATOM 620 C C . ASP A 1 73 ? -9.155 -16.730 -2.348 1.00 68.31 73 ASP A C 1
ATOM 622 O O . ASP A 1 73 ? -8.799 -16.253 -3.432 1.00 68.31 73 ASP A O 1
ATOM 626 N N . ILE A 1 74 ? -8.515 -16.445 -1.216 1.00 67.69 74 ILE A N 1
ATOM 627 C CA . ILE A 1 74 ? -7.404 -15.501 -1.146 1.00 67.69 74 ILE A CA 1
ATOM 628 C C . ILE A 1 74 ? -6.141 -16.228 -1.634 1.00 67.69 74 ILE A C 1
ATOM 630 O O . ILE A 1 74 ? -5.663 -17.131 -0.946 1.00 67.69 74 ILE A O 1
ATOM 634 N N . PRO A 1 75 ? -5.550 -15.832 -2.778 1.00 71.81 75 PRO A N 1
ATOM 635 C CA . PRO A 1 75 ? -4.349 -16.485 -3.290 1.00 71.81 75 PRO A CA 1
ATOM 636 C C . PRO A 1 75 ? -3.160 -16.267 -2.342 1.00 71.81 75 PRO A C 1
ATOM 638 O O . PRO A 1 75 ? -3.161 -15.321 -1.550 1.00 71.81 75 PRO A O 1
ATOM 641 N N . GLU A 1 76 ? -2.092 -17.067 -2.484 1.00 73.69 76 GLU A N 1
ATOM 642 C CA . GLU A 1 76 ? -0.840 -16.905 -1.710 1.00 73.69 76 GLU A CA 1
ATOM 643 C C . GLU A 1 76 ? -0.274 -15.471 -1.762 1.00 73.69 76 GLU A C 1
ATOM 645 O O . GLU A 1 76 ? 0.434 -15.025 -0.855 1.00 73.69 76 GLU A O 1
ATOM 650 N N . PHE A 1 77 ? -0.596 -14.727 -2.824 1.00 81.50 77 PHE A N 1
ATOM 651 C CA . PHE A 1 77 ? -0.286 -13.311 -2.964 1.00 81.50 77 PHE A CA 1
ATOM 652 C C . PHE A 1 77 ? -1.441 -12.425 -2.466 1.00 81.50 77 PHE A C 1
ATOM 654 O O . PHE A 1 77 ? -2.191 -11.819 -3.229 1.00 81.50 77 PHE A O 1
ATOM 661 N N . ASN A 1 78 ? -1.582 -12.303 -1.148 1.00 86.69 78 ASN A N 1
ATOM 662 C CA . ASN A 1 78 ? -2.711 -11.587 -0.538 1.00 86.69 78 ASN A CA 1
ATOM 663 C C . ASN A 1 78 ? -2.540 -10.047 -0.535 1.00 86.69 78 ASN A C 1
ATOM 665 O O . ASN A 1 78 ? -3.252 -9.360 0.197 1.00 86.69 78 ASN A O 1
ATOM 669 N N . TYR A 1 79 ? -1.587 -9.482 -1.288 1.00 89.75 79 TYR A N 1
ATOM 670 C CA . TYR A 1 79 ? -1.305 -8.037 -1.250 1.00 89.75 79 TYR A CA 1
ATOM 671 C C . TYR A 1 79 ? -2.470 -7.227 -1.808 1.00 89.75 79 TYR A C 1
ATOM 673 O O . TYR A 1 79 ? -2.783 -6.169 -1.269 1.00 89.75 79 TYR A O 1
ATOM 681 N N . TYR A 1 80 ? -3.154 -7.753 -2.826 1.00 89.75 80 TYR A N 1
ATOM 682 C CA . TYR A 1 80 ? -4.340 -7.107 -3.369 1.00 89.75 80 TYR A CA 1
ATOM 683 C C . TYR A 1 80 ? -5.467 -7.026 -2.328 1.00 89.75 80 TYR A C 1
ATOM 685 O O . TYR A 1 80 ? -6.006 -5.951 -2.094 1.00 89.75 80 TYR A O 1
ATOM 693 N N . ALA A 1 81 ? -5.756 -8.124 -1.619 1.00 89.56 81 ALA A N 1
ATOM 694 C CA . ALA A 1 81 ? -6.782 -8.128 -0.573 1.00 89.56 81 ALA A CA 1
ATOM 695 C C . ALA A 1 81 ? -6.438 -7.172 0.585 1.00 89.56 81 ALA A C 1
ATOM 697 O O . ALA A 1 81 ? -7.301 -6.475 1.114 1.00 89.56 81 ALA A O 1
ATOM 698 N N . LEU A 1 82 ? -5.160 -7.089 0.967 1.00 90.75 82 LEU A N 1
ATOM 699 C CA . LEU A 1 82 ? -4.720 -6.123 1.975 1.00 90.75 82 LEU A CA 1
ATOM 700 C C . LEU A 1 82 ? -4.886 -4.680 1.501 1.00 90.75 82 LEU A C 1
ATOM 702 O O . LEU A 1 82 ? -5.387 -3.855 2.260 1.00 90.75 82 LEU A O 1
ATOM 706 N N . ALA A 1 83 ? -4.495 -4.379 0.262 1.00 91.50 83 ALA A N 1
ATOM 707 C CA . ALA A 1 83 ? -4.653 -3.050 -0.314 1.00 91.50 83 ALA A CA 1
ATOM 708 C C . ALA A 1 83 ? -6.133 -2.634 -0.370 1.00 91.50 83 ALA A C 1
ATOM 710 O O . ALA A 1 83 ? -6.468 -1.546 0.093 1.00 91.50 83 ALA A O 1
ATOM 711 N N . ASP A 1 84 ? -7.018 -3.518 -0.837 1.00 90.62 84 ASP A N 1
ATOM 712 C CA . ASP A 1 84 ? -8.468 -3.280 -0.902 1.00 90.62 84 ASP A CA 1
ATOM 713 C C . ASP A 1 84 ? -9.079 -3.077 0.496 1.00 90.62 84 ASP A C 1
ATOM 715 O O . ASP A 1 84 ? -9.865 -2.155 0.735 1.00 90.62 84 ASP A O 1
ATOM 719 N N . GLY A 1 85 ? -8.702 -3.922 1.459 1.00 91.56 85 GLY A N 1
ATOM 720 C CA . GLY A 1 85 ? -9.167 -3.810 2.840 1.00 91.56 85 GLY A CA 1
ATOM 721 C C . GLY A 1 85 ? -8.715 -2.503 3.502 1.00 91.56 85 GLY A C 1
ATOM 722 O O . GLY A 1 85 ? -9.508 -1.831 4.159 1.00 91.56 85 GLY A O 1
ATOM 723 N N . ILE A 1 86 ? -7.464 -2.086 3.287 1.00 91.88 86 ILE A N 1
ATOM 724 C CA . ILE A 1 86 ? -6.963 -0.794 3.778 1.00 91.88 86 ILE A CA 1
ATOM 725 C C . ILE A 1 86 ? -7.711 0.357 3.102 1.00 91.88 86 ILE A C 1
ATOM 727 O O . ILE A 1 86 ? -8.169 1.273 3.787 1.00 91.88 86 ILE A O 1
ATOM 731 N N . TYR A 1 87 ? -7.880 0.301 1.780 1.00 91.31 87 TYR A N 1
ATOM 732 C CA . TYR A 1 87 ? -8.589 1.323 1.015 1.00 91.31 87 TYR A CA 1
ATOM 733 C C . TYR A 1 87 ? -10.019 1.525 1.530 1.00 91.31 87 TYR A C 1
ATOM 735 O O . TYR A 1 87 ? -10.419 2.648 1.829 1.00 91.31 87 TYR A O 1
ATOM 743 N N . THR A 1 88 ? -10.769 0.442 1.726 1.00 91.12 88 THR A N 1
ATOM 744 C CA . THR A 1 88 ? -12.153 0.496 2.225 1.00 91.12 88 THR A CA 1
ATOM 745 C C . THR A 1 88 ? -12.260 1.027 3.658 1.00 91.12 88 THR A C 1
ATOM 747 O O . THR A 1 88 ? -13.196 1.767 3.969 1.00 91.12 88 THR A O 1
ATOM 750 N N . ILE A 1 89 ? -11.305 0.708 4.540 1.00 90.50 89 ILE A N 1
ATOM 751 C CA . ILE A 1 89 ? -11.244 1.273 5.901 1.00 90.50 89 ILE A CA 1
ATOM 752 C C . ILE A 1 89 ? -11.005 2.785 5.846 1.00 90.50 89 ILE A C 1
ATOM 754 O O . ILE A 1 89 ? -11.707 3.560 6.503 1.00 90.50 89 ILE A O 1
ATOM 758 N N . LEU A 1 90 ? -10.027 3.214 5.046 1.00 88.31 90 LEU A N 1
ATOM 759 C CA . LEU A 1 90 ? -9.689 4.627 4.906 1.00 88.31 90 LEU A CA 1
ATOM 760 C C . LEU A 1 90 ? -10.816 5.413 4.227 1.00 88.31 90 LEU A C 1
ATOM 762 O O . LEU A 1 90 ? -11.120 6.518 4.662 1.00 88.31 90 LEU A O 1
ATOM 766 N N . GLN A 1 91 ? -11.509 4.831 3.248 1.00 89.81 91 GLN A N 1
ATOM 767 C CA . GLN A 1 91 ? -12.656 5.459 2.586 1.00 89.81 91 GLN A CA 1
ATOM 768 C C . GLN A 1 91 ? -13.812 5.743 3.559 1.00 89.81 91 GLN A C 1
ATOM 770 O O . GLN A 1 91 ? -14.472 6.774 3.461 1.00 89.81 91 GLN A O 1
ATOM 775 N N . LYS A 1 92 ? -14.055 4.856 4.532 1.00 87.75 92 LYS A N 1
ATOM 776 C CA . LYS A 1 92 ? -15.116 5.037 5.543 1.00 87.75 92 LYS A CA 1
ATOM 777 C C . LYS A 1 92 ? -14.778 6.079 6.606 1.00 87.75 92 LYS A C 1
ATOM 779 O O . LYS A 1 92 ? -15.636 6.462 7.405 1.00 87.75 92 LYS A O 1
ATOM 784 N N . THR A 1 93 ? -13.531 6.525 6.649 1.00 86.69 93 THR A N 1
ATOM 785 C CA . THR A 1 93 ? -13.058 7.450 7.664 1.00 86.69 93 THR A CA 1
ATOM 786 C C . THR A 1 93 ? -13.522 8.873 7.345 1.00 86.69 93 THR A C 1
ATOM 788 O O . THR A 1 93 ? -13.068 9.496 6.394 1.00 86.69 93 THR A O 1
ATOM 791 N N . LYS A 1 94 ? -14.396 9.432 8.193 1.00 84.50 94 LYS A N 1
ATOM 792 C CA . LYS A 1 94 ? -14.935 10.803 8.045 1.00 84.50 94 LYS A CA 1
ATOM 793 C C . LYS A 1 94 ? -14.020 11.896 8.610 1.00 84.50 94 LYS A C 1
ATOM 795 O O . LYS A 1 94 ? -14.359 13.075 8.593 1.00 84.50 94 LYS A O 1
ATOM 800 N N . THR A 1 95 ? -12.881 11.515 9.181 1.00 84.81 95 THR A N 1
ATOM 801 C CA . THR A 1 95 ? -11.976 12.416 9.898 1.00 84.81 95 THR A CA 1
ATOM 802 C C . THR A 1 95 ? -10.589 12.405 9.281 1.00 84.81 95 THR A C 1
ATOM 804 O O . THR A 1 95 ? -10.025 11.342 9.063 1.00 84.81 95 THR A O 1
ATOM 807 N N . GLY A 1 96 ? -9.997 13.576 9.049 1.00 80.00 96 GLY A N 1
ATOM 808 C CA . GLY A 1 96 ? -8.644 13.658 8.495 1.00 80.00 96 GLY A CA 1
ATOM 809 C C . GLY A 1 96 ? -7.561 13.058 9.404 1.00 80.00 96 GLY A C 1
ATOM 810 O O . GLY A 1 96 ? -7.754 12.887 10.611 1.00 80.00 96 GLY A O 1
ATOM 811 N N . ILE A 1 97 ? -6.378 12.825 8.823 1.00 83.12 97 ILE A N 1
ATOM 812 C CA . ILE A 1 97 ? -5.202 12.200 9.466 1.00 83.12 97 ILE A CA 1
ATOM 813 C C . ILE A 1 97 ? -4.844 12.868 10.806 1.00 83.12 97 ILE A C 1
ATOM 815 O O . ILE A 1 97 ? -4.459 12.198 11.761 1.00 83.12 97 ILE A O 1
ATOM 819 N N . LYS A 1 98 ? -5.051 14.187 10.916 1.00 82.94 98 LYS A N 1
ATOM 820 C CA . LYS A 1 98 ? -4.769 14.970 12.130 1.00 82.94 98 LYS A CA 1
ATOM 821 C C . LYS A 1 98 ? -5.460 14.427 13.386 1.00 82.94 98 LYS A C 1
ATOM 823 O O . LYS A 1 98 ? -4.873 14.516 14.454 1.00 82.94 98 LYS A O 1
ATOM 828 N N . LYS A 1 99 ? -6.667 13.852 13.280 1.00 81.94 99 LYS A N 1
ATOM 829 C CA . LYS A 1 99 ? -7.360 13.265 14.444 1.00 81.94 99 LYS A CA 1
ATOM 830 C C . LYS A 1 99 ? -6.754 11.933 14.898 1.00 81.94 99 LYS A C 1
ATOM 832 O O . LYS A 1 99 ? -6.900 11.579 16.063 1.00 81.94 99 LYS A O 1
ATOM 837 N N . PHE A 1 100 ? -6.070 11.212 14.010 1.00 78.81 100 PHE A N 1
ATOM 838 C CA . PHE A 1 100 ? -5.379 9.963 14.349 1.00 78.81 100 PHE A CA 1
ATOM 839 C C . PHE A 1 100 ? -4.051 10.212 15.060 1.00 78.81 100 PHE A C 1
ATOM 841 O O . PHE A 1 100 ? -3.633 9.420 15.905 1.00 78.81 100 PHE A O 1
ATOM 848 N N . ILE A 1 101 ? -3.397 11.332 14.747 1.00 83.12 101 ILE A N 1
ATOM 849 C CA . ILE A 1 101 ? -2.188 11.771 15.434 1.00 83.12 101 ILE A CA 1
ATOM 850 C C . ILE A 1 101 ? -2.613 12.351 16.785 1.00 83.12 101 ILE A C 1
ATOM 852 O O . ILE A 1 101 ? -2.967 13.524 16.891 1.00 83.12 101 ILE A O 1
ATOM 856 N N . LYS A 1 102 ? -2.590 11.531 17.843 1.00 71.12 102 LYS A N 1
ATOM 857 C CA . LYS A 1 102 ? -2.740 12.056 19.207 1.00 71.12 102 LYS A CA 1
ATOM 858 C C . LYS A 1 102 ? -1.638 13.103 19.431 1.00 71.12 102 LYS A C 1
ATOM 860 O O . LYS A 1 102 ? -0.470 12.773 19.205 1.00 71.12 102 LYS A O 1
ATOM 865 N N . PRO A 1 103 ? -1.956 14.338 19.865 1.00 66.44 103 PRO A N 1
ATOM 866 C CA . PRO A 1 103 ? -0.926 15.307 20.203 1.00 66.44 103 PRO A CA 1
ATOM 867 C C . PRO A 1 103 ? -0.082 14.707 21.327 1.00 66.44 103 PRO A C 1
ATOM 869 O O . PRO A 1 103 ? -0.552 14.509 22.445 1.00 66.44 103 PRO A O 1
ATOM 872 N N . ARG A 1 104 ? 1.165 14.357 20.999 1.00 61.06 104 ARG A N 1
ATOM 873 C CA . ARG A 1 104 ? 2.104 13.713 21.930 1.00 61.06 104 ARG A CA 1
ATOM 874 C C . ARG A 1 104 ? 2.444 14.626 23.115 1.00 61.06 104 ARG A C 1
ATOM 876 O O . ARG A 1 104 ? 2.852 14.146 24.164 1.00 61.06 104 ARG A O 1
ATOM 883 N N . PHE A 1 105 ? 2.203 15.926 22.954 1.00 59.00 105 PHE A N 1
ATOM 884 C CA . PHE A 1 105 ? 2.355 16.950 23.972 1.00 59.00 105 PHE A CA 1
ATOM 885 C C . PHE A 1 105 ? 0.972 17.447 24.403 1.00 59.00 105 PHE A C 1
ATOM 887 O O . PHE A 1 105 ? 0.336 18.232 23.697 1.00 59.00 105 PHE A O 1
ATOM 894 N N . LYS A 1 106 ? 0.507 17.040 25.590 1.00 59.16 106 LYS A N 1
ATOM 895 C CA . LYS A 1 106 ? -0.401 17.915 26.340 1.00 59.16 106 LYS A CA 1
ATOM 896 C C . LYS A 1 106 ? 0.419 19.169 26.635 1.00 59.16 106 LYS A C 1
ATOM 898 O O . LYS A 1 106 ? 1.470 19.045 27.262 1.00 59.16 106 LYS A O 1
ATOM 903 N N . LYS A 1 107 ? -0.006 20.355 26.183 1.00 57.47 107 LYS A N 1
ATOM 904 C CA . LYS A 1 107 ? 0.520 21.601 26.757 1.00 57.47 107 LYS A CA 1
ATOM 905 C C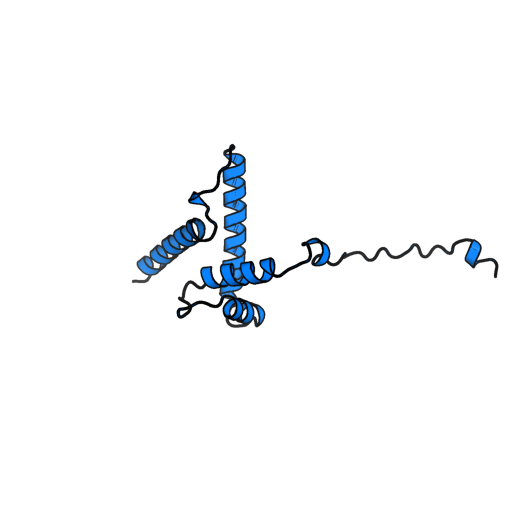 . LYS A 1 107 ? 0.271 21.487 28.260 1.00 57.47 107 LYS A C 1
ATOM 907 O O . LYS A 1 107 ? -0.880 21.539 28.685 1.00 57.47 107 LYS A O 1
ATOM 912 N N . LYS A 1 108 ? 1.315 21.231 29.052 1.00 57.97 108 LYS A N 1
ATOM 913 C CA . LYS A 1 108 ? 1.244 21.418 30.498 1.00 57.97 108 LYS A CA 1
ATOM 914 C C . LYS A 1 108 ? 0.951 22.911 30.627 1.00 57.97 108 LYS A C 1
ATOM 916 O O . LYS A 1 108 ? 1.780 23.709 30.194 1.00 57.97 108 LYS A O 1
ATOM 921 N N . GLY A 1 109 ? -0.263 23.278 31.043 1.00 61.22 109 GLY A N 1
ATOM 922 C CA . GLY A 1 109 ? -0.556 24.675 31.356 1.00 61.22 109 GLY A CA 1
ATOM 923 C C . GLY A 1 109 ? 0.557 25.184 32.266 1.00 61.22 109 GLY A C 1
ATOM 924 O O . GLY A 1 109 ? 1.063 24.414 33.092 1.00 61.22 109 GLY A O 1
ATOM 925 N N . SER A 1 110 ? 1.016 26.415 32.052 1.00 64.19 110 SER A N 1
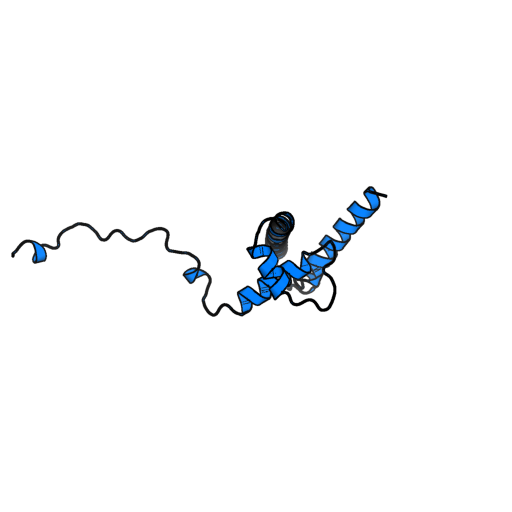ATOM 926 C CA . SER A 1 110 ? 1.968 27.037 32.967 1.00 64.19 110 SER A CA 1
ATOM 927 C C . SER A 1 110 ? 1.422 26.873 34.383 1.00 64.19 110 SER A C 1
ATOM 929 O O . SER A 1 110 ? 0.304 27.290 34.657 1.00 64.19 110 SER A O 1
ATOM 931 N N . GLN A 1 111 ? 2.194 26.257 35.278 1.00 64.44 111 GLN A N 1
ATOM 932 C CA . GLN A 1 111 ? 1.847 26.149 36.704 1.00 64.44 111 GLN A CA 1
ATOM 933 C C . GLN A 1 111 ? 1.988 27.498 37.430 1.00 64.44 111 GLN A C 1
ATOM 935 O O . GLN A 1 111 ? 2.023 27.548 38.654 1.00 64.44 111 GLN A O 1
ATOM 940 N N . GLN A 1 112 ? 2.137 28.587 36.676 1.00 69.25 112 GLN A N 1
ATOM 941 C CA . GLN A 1 112 ? 2.174 29.931 37.214 1.00 69.25 112 GLN A CA 1
ATOM 942 C C . GLN A 1 112 ? 0.757 30.286 37.651 1.00 69.25 112 GLN A C 1
ATOM 944 O O . GLN A 1 112 ? -0.141 30.376 36.816 1.00 69.25 112 GLN A O 1
ATOM 949 N N . LEU A 1 113 ? 0.584 30.456 38.960 1.00 64.88 113 LEU A N 1
ATOM 950 C CA . LEU A 1 113 ? -0.586 31.101 39.536 1.00 64.88 113 LEU A CA 1
ATOM 951 C C . LEU A 1 113 ? -0.706 32.490 38.910 1.00 64.88 113 LEU A C 1
ATOM 953 O O . LEU A 1 113 ? 0.227 33.296 38.963 1.00 64.88 113 LEU A O 1
ATOM 957 N N . THR A 1 114 ? -1.842 32.760 38.283 1.00 69.75 114 THR A N 1
ATOM 958 C CA . THR A 1 114 ? -2.235 34.124 37.959 1.00 69.75 114 THR A CA 1
ATOM 959 C C . THR A 1 114 ? -2.378 34.893 39.270 1.00 69.75 114 THR A C 1
ATOM 961 O O . THR A 1 114 ? -2.903 34.357 40.239 1.00 69.75 114 THR A O 1
ATOM 964 N N . ILE A 1 115 ? -1.919 36.148 39.321 1.00 68.12 115 ILE A N 1
ATOM 965 C CA . ILE A 1 115 ? -1.962 36.985 40.542 1.00 68.12 115 ILE A CA 1
ATOM 966 C C . ILE A 1 115 ? -3.393 37.070 41.120 1.00 68.12 115 ILE A C 1
ATOM 968 O O . ILE A 1 115 ? -3.566 37.213 42.324 1.00 68.12 115 ILE A O 1
ATOM 972 N N . ALA A 1 116 ? -4.414 36.888 40.275 1.00 66.94 116 ALA A N 1
ATOM 973 C CA . ALA A 1 116 ? -5.819 36.804 40.665 1.00 66.94 116 ALA A CA 1
ATOM 974 C C . ALA A 1 116 ? -6.154 35.639 41.623 1.00 66.94 116 ALA A C 1
ATOM 976 O O . ALA A 1 116 ? -7.061 35.781 42.434 1.00 66.94 116 ALA A O 1
ATOM 977 N N . ASP A 1 117 ? -5.416 34.527 41.573 1.00 61.31 117 ASP A N 1
ATOM 978 C CA . ASP A 1 117 ? -5.648 33.345 42.417 1.00 61.31 117 ASP A CA 1
ATOM 979 C C . ASP A 1 117 ? -4.884 33.407 43.755 1.00 61.31 117 ASP A C 1
ATOM 981 O O . ASP A 1 117 ? -5.055 32.537 44.603 1.00 61.31 117 ASP A O 1
ATOM 985 N N . ALA A 1 118 ? -4.023 34.417 43.946 1.00 60.59 118 ALA A N 1
ATOM 986 C CA . ALA A 1 118 ? -3.202 34.601 45.148 1.00 60.59 118 ALA A CA 1
ATOM 987 C C . ALA A 1 118 ? -3.785 35.624 46.145 1.00 60.59 118 ALA A C 1
ATOM 989 O O . ALA A 1 118 ? -3.206 35.831 47.210 1.00 60.59 118 ALA A O 1
ATOM 990 N N . CYS A 1 119 ? -4.895 36.285 45.798 1.00 54.56 119 CYS A N 1
ATOM 991 C CA . CYS A 1 119 ? -5.527 37.333 46.610 1.00 54.56 119 CYS A CA 1
ATOM 992 C C . CYS A 1 119 ? -6.853 36.904 47.271 1.00 54.56 119 CYS A C 1
ATOM 994 O O . CYS A 1 119 ? -7.690 37.762 47.550 1.00 54.56 119 CYS A O 1
ATOM 996 N N . ILE A 1 120 ? -7.041 35.609 47.540 1.00 51.28 120 ILE A N 1
ATOM 997 C CA . ILE A 1 120 ? -8.112 35.082 48.407 1.00 51.28 120 ILE A CA 1
ATOM 998 C C . ILE A 1 120 ? -7.452 34.428 49.616 1.00 51.28 120 ILE A C 1
ATOM 1000 O O . ILE A 1 120 ? -7.905 34.707 50.747 1.00 51.28 120 ILE A O 1
#

pLDDT: mean 82.3, std 11.82, range [51.28, 96.25]

Secondary structure (DSSP, 8-state):
-HHHHHHHHHHHHHHHHHHTTTGGG---S-HHHHHHHHHHHHHHHHHHHHHHHTTTT-HHHHHHHHHT--SS---S-THHHHHHHHHHHHHT--S-GGGTS--S----------GGGS--

Foldseek 3Di:
DVVVVVVVVVVVVVVCLCPVVVLVVDDDDDPVVNVVVVVVSVVVLVVLVVLLVCCVPDPVSVQLLVQLPDPDDQPPPNSSSNSSSVVVVVVPDPDDPVVVPDPPDDPPPPPDDDVVNVPD

InterPro domains:
  IPR002559 Transposase IS4-like domain [PF01609] (3-44)
  IPR012337 Ribonuclease H-like superfamily [SSF53098] (2-73)

Sequence (120 aa):
MKVYLKRWRIEEYFRFKKQQFDFETIRVRSLNSIRTMNLLLSITIGFITMLSQGKKESVLVLLILKISKRIYDIPEFNYYALADGIYTILQKTKTGIKKFIKPRFKKKGSQQLTIADACI

Radius of gyration: 22.62 Å; chains: 1; bounding box: 29×63×64 Å

Organism: NCBI:txid1121911